Protein AF-A0A920E260-F1 (afdb_monomer)

Mean predicted aligned error: 10.14 Å

Nearest PDB structures (foldseek):
  7zmv-assembly4_E  TM=4.173E-01  e=1.398E-02  Lama glama
  5wob-assembly2_O  TM=4.480E-01  e=5.960E-02  Mus musculoides
  3iy5-assembly1_A  TM=4.156E-01  e=1.538E-01  Mus musculus
  7ls9-assembly1_G  TM=5.319E-01  e=4.963E-01  Homo sapiens
  1iai-assembly1_M-2  TM=4.985E-01  e=8.199E-01  Mus musculus

Sequence (170 aa):
MPNPGSQGSLSFNKNIVIDTKEPLVVSVGSSTENGSYRNGAIIKIVVDFDENVYVSGSPSILLETGSNKGSAIYSSGSATSTLVFDYAVQPEHNTNDLDYAGNNALKLNGGSIKDIVAIDANLLLPIDNTLGARKDIRIDNIPPQIMQSSIVNNGNIPVLNNLQIILHRI

Solvent-accessible surface area (backbone atoms only — not comparable to full-atom values): 9913 Å² total; per-residue (Å²): 131,73,55,88,62,35,91,90,14,71,68,53,75,48,89,84,79,82,86,84,76,60,41,39,47,73,47,50,43,59,83,51,73,70,45,80,42,41,60,75,38,75,44,39,37,34,38,31,38,79,44,49,30,40,66,42,76,57,29,33,35,35,24,37,19,57,97,46,72,43,65,23,36,58,72,50,36,66,73,33,35,46,37,33,21,48,25,67,39,48,72,79,32,36,25,85,47,42,30,59,66,47,40,74,26,54,39,40,74,92,31,46,50,18,39,94,87,66,42,60,43,48,56,54,45,60,89,62,74,35,32,38,75,76,41,59,33,23,33,60,50,75,72,89,76,82,73,76,77,76,80,74,79,81,70,82,83,78,78,79,72,80,88,74,86,80,79,79,80,132

Secondary structure (DSSP, 8-state):
-PPTTSTTSHHHH-------PPPBEEEEEESSPSEEE-TT-EEEEEEEEEEEEEEES--EEEEE-SSS-EEEEEEE-TTEEEEEEEEEPPTT--BSS-EESSTT-EE-TT-EEE-TT-PBPB-PPPSSS-HHHH--EEE--PPPP---------S---------------

Radius of gyration: 30.95 Å; Cα contacts (8 Å, |Δi|>4): 362; chains: 1; bounding box: 77×24×123 Å

pLDDT: mean 88.96, std 15.36, range [46.72, 98.88]

Foldseek 3Di:
DDDQCDVVHPNVPDPDDDDDDAKEWPDKEWPDAFDEDEAQDKTKIKIFIPFAKAKDDKKWFWKDQDPDTWTFIWDDRHRHRMTITITGHHLPGWDQFIFTPAQQRIGNNPMFIADPVRHGHDSGHDPPCTHRVVHRYTYDNDDDDDPDDDPPCPDDPDPPPPDDDDDDDD

Structure (mmCIF, N/CA/C/O backbone):
data_AF-A0A920E260-F1
#
_entry.id   AF-A0A920E260-F1
#
loop_
_atom_site.group_PDB
_atom_site.id
_atom_site.type_symbol
_atom_site.label_atom_id
_atom_site.label_alt_id
_atom_site.label_comp_id
_atom_site.label_asym_id
_atom_site.label_entity_id
_atom_site.label_seq_id
_atom_site.pdbx_PDB_ins_code
_atom_site.Cartn_x
_atom_site.Cartn_y
_atom_site.Cartn_z
_atom_site.occupancy
_atom_site.B_iso_or_equiv
_atom_site.auth_seq_id
_atom_site.auth_comp_id
_atom_site.auth_asym_id
_atom_site.auth_atom_id
_atom_site.pdbx_PDB_model_num
ATOM 1 N N . MET A 1 1 ? 36.387 2.760 -37.615 1.00 60.25 1 MET A N 1
ATOM 2 C CA . MET A 1 1 ? 35.270 2.181 -36.831 1.00 60.25 1 MET A CA 1
ATOM 3 C C . MET A 1 1 ? 34.516 1.212 -37.738 1.00 60.25 1 MET A C 1
ATOM 5 O O . MET A 1 1 ? 34.415 1.542 -38.914 1.00 60.25 1 MET A O 1
ATOM 9 N N . PRO A 1 2 ? 34.063 0.033 -37.267 1.00 73.69 2 PRO A N 1
ATOM 10 C CA . PRO A 1 2 ? 33.248 -0.878 -38.080 1.00 73.69 2 PRO A CA 1
ATOM 11 C C . PRO A 1 2 ? 31.939 -0.204 -38.522 1.00 73.69 2 PRO A C 1
ATOM 13 O O . PRO A 1 2 ? 31.405 0.641 -37.800 1.00 73.69 2 PRO A O 1
ATOM 16 N N . ASN A 1 3 ? 31.434 -0.565 -39.704 1.00 81.94 3 ASN A N 1
ATOM 17 C CA . ASN A 1 3 ? 30.201 0.007 -40.248 1.00 81.94 3 ASN A CA 1
ATOM 18 C C . ASN A 1 3 ? 28.987 -0.391 -39.382 1.00 81.94 3 ASN A C 1
ATOM 20 O O . ASN A 1 3 ? 28.951 -1.500 -38.838 1.00 81.94 3 ASN A O 1
ATOM 24 N N . PRO A 1 4 ? 27.963 0.471 -39.241 1.00 77.31 4 PRO A N 1
ATOM 25 C CA . PRO A 1 4 ? 26.697 0.075 -38.628 1.00 77.31 4 PRO A CA 1
ATOM 26 C C . PRO A 1 4 ? 26.139 -1.194 -39.296 1.00 77.31 4 PRO A C 1
ATOM 28 O O . PRO A 1 4 ? 26.004 -1.241 -40.515 1.00 77.31 4 PRO A O 1
ATOM 31 N N . GLY A 1 5 ? 25.855 -2.234 -38.505 1.00 77.06 5 GLY A N 1
ATOM 32 C CA . GLY A 1 5 ? 25.300 -3.509 -38.976 1.00 77.06 5 GLY A CA 1
ATOM 33 C C . GLY A 1 5 ? 26.320 -4.587 -39.372 1.00 77.06 5 GLY A C 1
ATOM 34 O O . GLY A 1 5 ? 25.902 -5.677 -39.742 1.00 77.06 5 GLY A O 1
ATOM 35 N N . SER A 1 6 ? 27.636 -4.343 -39.282 1.00 88.75 6 SER A N 1
ATOM 36 C CA . SER A 1 6 ? 28.659 -5.386 -39.488 1.00 88.75 6 SER A CA 1
ATOM 37 C C . SER A 1 6 ? 29.030 -6.107 -38.190 1.00 88.75 6 SER A C 1
ATOM 39 O O . SER A 1 6 ? 28.954 -5.512 -37.116 1.00 88.75 6 SER A O 1
ATOM 41 N N . GLN A 1 7 ? 29.539 -7.341 -38.278 1.00 83.88 7 GLN A N 1
ATOM 42 C CA . GLN A 1 7 ? 30.110 -8.059 -37.131 1.00 83.88 7 GLN A CA 1
ATOM 43 C C . GLN A 1 7 ? 31.099 -7.172 -36.357 1.00 83.88 7 GLN A C 1
ATOM 45 O O . GLN A 1 7 ? 31.982 -6.553 -36.948 1.00 83.88 7 GLN A O 1
ATOM 50 N N . GLY A 1 8 ? 30.901 -7.042 -35.042 1.00 77.19 8 GLY A N 1
ATOM 51 C CA . GLY A 1 8 ? 31.671 -6.118 -34.192 1.00 77.19 8 GLY A CA 1
ATOM 52 C C . GLY A 1 8 ? 31.059 -4.719 -34.015 1.00 77.19 8 GLY A C 1
ATOM 53 O O . GLY A 1 8 ? 31.533 -3.960 -33.174 1.00 77.19 8 GL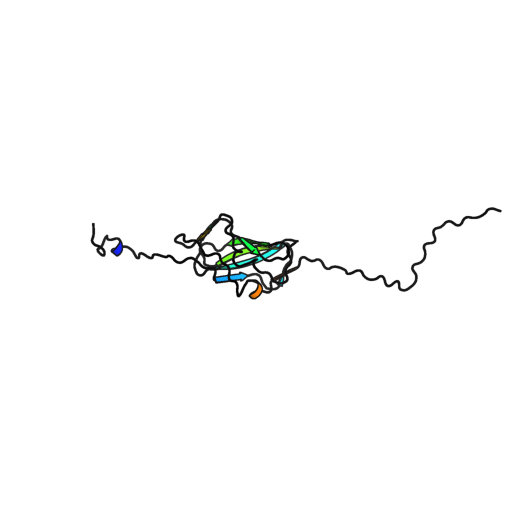Y A O 1
ATOM 54 N N . SER A 1 9 ? 29.992 -4.377 -34.742 1.00 85.25 9 SER A N 1
ATOM 55 C CA . SER A 1 9 ? 29.214 -3.150 -34.535 1.00 85.25 9 SER A CA 1
ATOM 56 C C . SER A 1 9 ? 28.226 -3.298 -33.374 1.00 85.25 9 SER A C 1
ATOM 58 O O . SER A 1 9 ? 27.695 -4.384 -33.136 1.00 85.25 9 SER A O 1
ATOM 60 N N . LEU A 1 10 ? 27.927 -2.206 -32.660 1.00 79.94 10 LEU A N 1
ATOM 61 C CA . LEU A 1 10 ? 26.925 -2.209 -31.583 1.00 79.94 10 LEU A CA 1
ATOM 62 C C . LEU A 1 10 ? 25.540 -2.617 -32.098 1.00 79.94 10 LEU A C 1
ATOM 64 O O . LEU A 1 10 ? 24.842 -3.361 -31.419 1.00 79.94 10 LEU A O 1
ATOM 68 N N . SER A 1 11 ? 25.185 -2.204 -33.318 1.00 81.69 11 SER A N 1
ATOM 69 C CA . SER A 1 11 ? 23.919 -2.579 -33.956 1.00 81.69 11 SER A CA 1
ATOM 70 C C . SER A 1 11 ? 23.894 -4.014 -34.491 1.00 81.69 11 SER A C 1
ATOM 72 O O . SER A 1 11 ? 22.818 -4.536 -34.746 1.00 81.69 11 SER A O 1
ATOM 74 N N . PHE A 1 12 ? 25.051 -4.669 -34.641 1.00 78.31 12 PHE A N 1
ATOM 75 C CA . PHE A 1 12 ? 25.125 -6.097 -34.973 1.00 78.31 12 PHE A CA 1
ATOM 76 C C . PHE A 1 12 ? 25.064 -6.984 -33.721 1.00 78.31 12 PHE A C 1
ATOM 78 O O . PHE A 1 12 ? 24.573 -8.104 -33.777 1.00 78.31 12 PHE A O 1
ATOM 85 N N . ASN A 1 13 ? 25.564 -6.489 -32.583 1.00 73.50 13 ASN A N 1
ATOM 86 C CA . ASN A 1 13 ? 25.769 -7.281 -31.365 1.00 73.50 13 ASN A CA 1
ATOM 87 C C . ASN A 1 13 ? 24.712 -7.066 -30.266 1.00 73.50 13 ASN A C 1
ATOM 89 O O . ASN A 1 13 ? 24.865 -7.623 -29.175 1.00 73.50 13 ASN A O 1
ATOM 93 N N . LYS A 1 14 ? 23.683 -6.237 -30.475 1.00 73.50 14 LYS A N 1
ATOM 94 C CA . LYS A 1 14 ? 22.702 -5.930 -29.425 1.00 73.50 14 LYS A CA 1
ATOM 95 C C . LYS A 1 14 ? 21.275 -5.869 -29.951 1.00 73.50 14 LYS A C 1
ATOM 97 O O . LYS A 1 14 ? 20.969 -5.110 -30.862 1.00 73.50 14 LYS A O 1
ATOM 102 N N . ASN A 1 15 ? 20.396 -6.582 -29.253 1.00 71.31 15 ASN A N 1
ATOM 103 C CA . ASN A 1 15 ? 18.998 -6.198 -29.141 1.00 71.31 15 ASN A CA 1
ATOM 104 C C . ASN A 1 15 ? 18.939 -4.999 -28.177 1.00 71.31 15 ASN A C 1
ATOM 106 O O . ASN A 1 15 ? 18.974 -5.187 -26.961 1.00 71.31 15 ASN A O 1
ATOM 110 N N . ILE A 1 16 ? 18.997 -3.771 -28.700 1.00 76.12 16 ILE A N 1
ATOM 111 C CA . ILE A 1 16 ? 18.832 -2.562 -27.882 1.00 76.12 16 ILE A CA 1
ATOM 112 C C . ILE A 1 16 ? 17.333 -2.389 -27.655 1.00 76.12 16 ILE A C 1
ATOM 114 O O . ILE A 1 16 ? 16.622 -1.915 -28.537 1.00 76.12 16 ILE A O 1
ATOM 118 N N . VAL A 1 17 ? 16.864 -2.799 -26.481 1.00 72.38 17 VAL A N 1
ATOM 119 C CA . VAL A 1 17 ? 15.515 -2.493 -26.004 1.00 72.38 17 VAL A CA 1
ATOM 120 C C . VAL A 1 17 ? 15.633 -1.253 -25.127 1.00 72.38 17 VAL A C 1
ATOM 122 O O . VAL A 1 17 ? 16.389 -1.261 -24.157 1.00 72.38 17 VAL A O 1
ATOM 125 N N . ILE A 1 18 ? 14.945 -0.178 -25.509 1.00 81.50 18 ILE A N 1
ATOM 126 C CA . ILE A 1 18 ? 14.782 1.005 -24.665 1.00 81.50 18 ILE A CA 1
ATOM 127 C C . ILE A 1 18 ? 13.388 0.907 -24.072 1.00 81.50 18 ILE A C 1
ATOM 129 O O . ILE A 1 18 ? 12.406 1.024 -24.805 1.00 81.50 18 ILE A O 1
ATOM 133 N N . ASP A 1 19 ? 13.330 0.658 -22.771 1.00 83.81 19 ASP A N 1
ATOM 134 C CA . ASP A 1 19 ? 12.098 0.798 -22.015 1.00 83.81 19 ASP A CA 1
ATOM 135 C C . ASP A 1 19 ? 12.012 2.224 -21.474 1.00 83.81 19 ASP A C 1
ATOM 137 O O . ASP A 1 19 ? 12.999 2.777 -20.986 1.00 83.81 19 ASP A O 1
ATOM 141 N N . THR A 1 20 ? 10.850 2.839 -21.643 1.00 90.81 20 THR A N 1
ATOM 142 C CA . THR A 1 20 ? 10.554 4.191 -21.158 1.00 90.81 20 THR A CA 1
ATOM 143 C C . THR A 1 20 ? 9.216 4.247 -20.435 1.00 90.81 20 THR A C 1
ATOM 145 O O . THR A 1 20 ? 8.716 5.345 -20.187 1.00 90.81 20 THR A O 1
ATOM 148 N N . LYS A 1 21 ? 8.572 3.102 -20.201 1.00 95.19 21 LYS A N 1
ATOM 149 C CA . LYS A 1 21 ? 7.248 3.055 -19.602 1.00 95.19 21 LYS A CA 1
ATOM 150 C C . LYS A 1 21 ? 7.391 3.112 -18.082 1.00 95.19 21 LYS A C 1
ATOM 152 O O . LYS A 1 21 ? 8.227 2.435 -17.507 1.00 95.19 21 LYS A O 1
ATOM 157 N N . GLU A 1 22 ? 6.595 3.959 -17.438 1.00 97.19 22 GLU A N 1
ATOM 158 C CA . GLU A 1 22 ? 6.490 3.941 -15.980 1.00 97.19 22 GLU A CA 1
ATOM 159 C C . GLU A 1 22 ? 5.592 2.774 -15.533 1.00 97.19 22 GLU A C 1
ATOM 161 O O . GLU A 1 22 ? 4.508 2.607 -16.104 1.00 97.19 22 GLU A O 1
ATOM 166 N N . PRO A 1 23 ? 5.983 2.008 -14.497 1.00 98.31 23 PRO A N 1
ATOM 167 C CA . PRO A 1 23 ? 5.079 1.060 -13.863 1.00 98.31 23 PRO A CA 1
ATOM 168 C C . PRO A 1 23 ? 3.860 1.777 -13.285 1.00 98.31 23 PRO A C 1
ATOM 170 O O . PRO A 1 23 ? 3.995 2.801 -12.606 1.00 98.31 23 PRO A O 1
ATOM 173 N N . LEU A 1 24 ? 2.674 1.218 -13.498 1.00 98.31 24 LEU A N 1
ATOM 174 C CA . LEU A 1 24 ? 1.402 1.762 -13.030 1.00 98.31 24 LEU A CA 1
ATOM 175 C C . LEU A 1 24 ? 0.757 0.824 -12.016 1.00 98.31 24 LEU A C 1
ATOM 177 O O . LEU A 1 24 ? 0.736 -0.391 -12.211 1.00 98.31 24 LEU A O 1
ATOM 181 N N . VAL A 1 25 ? 0.153 1.384 -10.967 1.00 98.44 25 VAL A N 1
ATOM 182 C CA . VAL A 1 25 ? -0.721 0.607 -10.079 1.00 98.44 25 VAL A CA 1
ATOM 183 C C . VAL A 1 25 ? -2.024 0.286 -10.810 1.00 98.44 25 VAL A C 1
ATOM 185 O O . VAL A 1 25 ? -2.792 1.177 -11.168 1.00 98.44 25 VAL A O 1
ATOM 188 N N . VAL A 1 26 ? -2.297 -1.002 -10.994 1.00 97.75 26 VAL A N 1
ATOM 189 C CA . VAL A 1 26 ? -3.505 -1.517 -11.651 1.00 97.75 26 VAL A CA 1
ATOM 190 C C . VAL A 1 26 ? -4.615 -1.762 -10.639 1.00 97.75 26 VAL A C 1
ATOM 192 O O . VAL A 1 26 ? -5.787 -1.524 -10.923 1.00 97.75 26 VAL A O 1
ATOM 195 N N . SER A 1 27 ? -4.271 -2.290 -9.464 1.00 97.50 27 SER A N 1
ATOM 196 C CA . SER A 1 27 ? -5.264 -2.752 -8.499 1.00 97.50 27 SER A CA 1
ATOM 197 C C . SER A 1 27 ? -4.737 -2.680 -7.073 1.00 97.50 27 SER A C 1
ATOM 199 O O . SER A 1 27 ? -3.563 -2.935 -6.813 1.00 97.50 27 SER A O 1
ATOM 201 N N . VAL A 1 28 ? -5.629 -2.362 -6.135 1.00 98.25 28 VAL A N 1
ATOM 202 C CA . VAL A 1 28 ? -5.386 -2.513 -4.698 1.00 98.25 28 VAL A CA 1
ATOM 203 C C . VAL A 1 28 ? -6.473 -3.413 -4.131 1.00 98.25 28 VAL A C 1
ATOM 205 O O . VAL A 1 28 ? -7.657 -3.233 -4.414 1.00 98.25 28 VAL A O 1
ATOM 208 N N . GLY A 1 29 ? -6.083 -4.433 -3.379 1.00 97.75 29 GLY A N 1
ATOM 209 C CA . GLY A 1 29 ? -6.979 -5.430 -2.809 1.00 97.75 29 GLY A CA 1
ATOM 210 C C . GLY A 1 29 ? -6.450 -5.984 -1.494 1.00 97.75 29 GLY A C 1
ATOM 211 O O . GLY A 1 29 ? -5.558 -5.417 -0.867 1.00 97.75 29 GLY A O 1
ATOM 212 N N . SER A 1 30 ? -7.002 -7.116 -1.064 1.00 98.19 30 SER A N 1
ATOM 213 C CA . SER A 1 30 ? -6.554 -7.804 0.146 1.00 98.19 30 SER A CA 1
ATOM 214 C C . SER A 1 30 ? -6.618 -9.318 -0.019 1.00 98.19 30 SER A C 1
ATOM 216 O O . SER A 1 30 ? -7.558 -9.850 -0.615 1.00 98.19 30 SER A O 1
ATOM 218 N N . SER A 1 31 ? -5.628 -10.022 0.528 1.00 97.88 31 SER A N 1
ATOM 219 C CA . SER A 1 31 ? -5.667 -11.484 0.675 1.00 97.88 31 SER A CA 1
ATOM 220 C C . SER A 1 31 ? -6.301 -11.928 1.995 1.00 97.88 31 SER A C 1
ATOM 222 O O . SER A 1 31 ? -6.568 -13.113 2.172 1.00 97.88 31 SER A O 1
ATOM 224 N N . THR A 1 32 ? -6.592 -10.989 2.897 1.00 98.31 32 THR A N 1
ATOM 225 C CA . THR A 1 32 ? -7.410 -11.237 4.081 1.00 98.31 32 THR A CA 1
ATOM 226 C C . THR A 1 32 ? -8.864 -11.481 3.659 1.00 98.31 32 THR A C 1
ATOM 228 O O . THR A 1 32 ? -9.369 -10.905 2.683 1.00 98.31 32 THR A O 1
ATOM 231 N N . GLU A 1 33 ? -9.515 -12.414 4.353 1.00 98.31 33 GLU A N 1
ATOM 232 C CA . GLU A 1 33 ? -10.926 -12.734 4.146 1.00 98.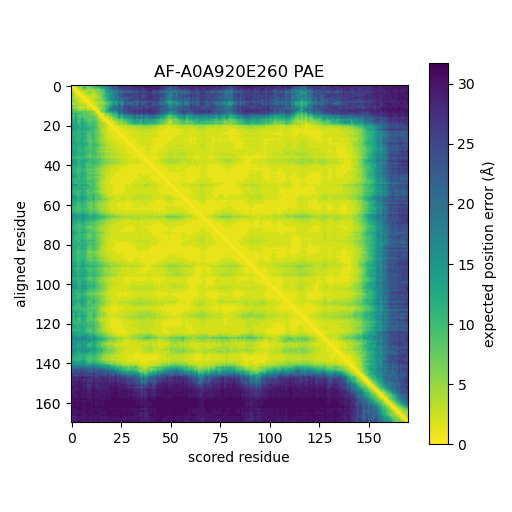31 33 GLU A CA 1
ATOM 233 C C . GLU A 1 33 ? -11.821 -11.557 4.553 1.00 98.31 33 GLU A C 1
ATOM 235 O O . GLU A 1 33 ? -11.420 -10.667 5.300 1.00 98.31 33 GLU A O 1
ATOM 240 N N . ASN A 1 34 ? -13.047 -11.539 4.036 1.00 98.25 34 ASN A N 1
ATOM 241 C CA . ASN A 1 34 ? -14.037 -10.566 4.484 1.00 98.25 34 ASN A CA 1
ATOM 242 C C . ASN A 1 34 ? -14.445 -10.880 5.931 1.00 98.25 34 ASN A C 1
ATOM 244 O O . ASN A 1 34 ? -14.563 -12.047 6.307 1.00 98.25 34 ASN A O 1
ATOM 248 N N . GLY A 1 35 ? -14.702 -9.847 6.727 1.00 97.94 35 GLY A N 1
ATOM 249 C CA . GLY A 1 35 ? -15.100 -9.998 8.121 1.00 97.94 35 GLY A CA 1
ATOM 250 C C . GLY A 1 35 ? -14.727 -8.809 8.997 1.00 97.94 35 GLY A C 1
ATOM 251 O O . GLY A 1 35 ? -14.210 -7.795 8.529 1.00 97.94 35 GLY A O 1
ATOM 252 N N . SER A 1 36 ? -14.992 -8.956 10.295 1.00 97.88 36 SER A N 1
ATOM 253 C CA . SER A 1 36 ? -14.660 -7.954 11.310 1.00 97.88 36 SER A CA 1
ATOM 254 C C . SER A 1 36 ? -13.381 -8.323 12.050 1.00 97.88 36 SER A C 1
ATOM 256 O O . SER A 1 36 ? -13.256 -9.421 12.595 1.00 97.88 36 SER A O 1
ATOM 258 N N . TYR A 1 37 ? -12.465 -7.367 12.134 1.00 98.19 37 TYR A N 1
ATOM 259 C CA . TYR A 1 37 ? -11.171 -7.501 12.784 1.00 98.19 37 TYR A CA 1
ATOM 260 C C . TYR A 1 37 ? -11.051 -6.535 13.963 1.00 98.19 37 TYR A C 1
ATOM 262 O O . TYR A 1 37 ? -11.669 -5.470 13.995 1.00 98.19 37 TYR A O 1
ATOM 270 N N . ARG A 1 38 ? -10.245 -6.929 14.950 1.00 96.81 38 ARG A N 1
ATOM 271 C CA . ARG A 1 38 ? -9.978 -6.164 16.174 1.00 96.81 38 ARG A CA 1
ATOM 272 C C . ARG A 1 38 ? -8.489 -5.876 16.310 1.00 96.81 38 ARG A C 1
ATOM 274 O O . ARG A 1 38 ? -7.673 -6.396 15.548 1.00 96.81 38 ARG A O 1
ATOM 281 N N . ASN A 1 39 ? -8.140 -5.053 17.290 1.00 97.31 39 ASN A N 1
ATOM 282 C CA . ASN A 1 39 ? -6.771 -4.710 17.639 1.00 97.31 39 ASN A CA 1
ATOM 283 C C . ASN A 1 39 ? -5.845 -5.939 17.679 1.00 97.31 39 ASN A C 1
ATOM 285 O O . ASN A 1 39 ? -6.199 -6.987 18.214 1.00 97.31 39 ASN A O 1
ATOM 289 N N . GLY A 1 40 ? -4.658 -5.788 17.089 1.00 96.94 40 GLY A N 1
ATOM 290 C CA . GLY A 1 40 ? -3.649 -6.842 16.985 1.00 96.94 40 GLY A CA 1
ATOM 291 C C . GLY A 1 40 ? -3.816 -7.770 15.779 1.00 96.94 40 GLY A C 1
ATOM 292 O O . GLY A 1 40 ? -2.867 -8.472 15.435 1.00 96.94 40 GLY A O 1
ATOM 293 N N . ALA A 1 41 ? -4.965 -7.754 15.095 1.00 98.44 41 ALA A N 1
ATOM 294 C CA . ALA A 1 41 ? -5.117 -8.470 13.834 1.00 98.44 41 ALA A CA 1
ATOM 295 C C . ALA A 1 41 ? -4.221 -7.870 12.738 1.00 98.44 41 ALA A C 1
ATOM 297 O O . ALA A 1 41 ? -4.007 -6.655 12.689 1.00 98.44 41 ALA A O 1
ATOM 298 N N . ILE A 1 42 ? -3.742 -8.736 11.841 1.00 98.62 42 ILE A N 1
ATOM 299 C CA . ILE A 1 42 ? -2.995 -8.344 10.644 1.00 98.62 42 ILE A CA 1
ATOM 300 C C . ILE A 1 42 ? -3.892 -8.499 9.421 1.00 98.62 42 ILE A C 1
ATOM 302 O O . ILE A 1 42 ? -4.394 -9.589 9.141 1.00 98.62 42 ILE A O 1
ATOM 306 N N . ILE A 1 43 ? -4.052 -7.411 8.676 1.00 98.75 43 ILE A N 1
ATOM 307 C CA . ILE A 1 43 ? -4.765 -7.373 7.402 1.00 98.75 43 ILE A CA 1
ATOM 308 C C . ILE A 1 43 ? -3.726 -7.186 6.294 1.00 98.75 43 ILE A C 1
ATOM 310 O O . ILE A 1 43 ? -2.931 -6.246 6.332 1.00 98.75 43 ILE A O 1
ATOM 314 N N . LYS A 1 44 ? -3.720 -8.090 5.314 1.00 98.75 44 LYS A N 1
ATOM 315 C CA . LYS A 1 44 ? -2.787 -8.078 4.184 1.00 98.75 44 LYS A CA 1
ATOM 316 C C . LYS A 1 44 ? -3.379 -7.297 3.029 1.00 98.75 44 LYS A C 1
ATOM 318 O O . LYS A 1 44 ? -4.359 -7.741 2.435 1.00 98.75 44 LYS A O 1
ATOM 323 N N . ILE A 1 45 ? -2.776 -6.170 2.687 1.00 98.75 45 ILE A N 1
ATOM 324 C CA . ILE A 1 45 ? -3.116 -5.376 1.508 1.00 98.75 45 ILE A CA 1
ATOM 325 C C . ILE A 1 45 ? -2.209 -5.806 0.356 1.00 98.75 45 ILE A C 1
ATOM 327 O O . ILE A 1 45 ? -1.013 -6.018 0.543 1.00 98.75 45 ILE A O 1
ATOM 331 N N . VAL A 1 46 ? -2.786 -5.968 -0.827 1.00 98.62 46 VAL A N 1
ATOM 332 C CA . VAL A 1 46 ? -2.104 -6.420 -2.042 1.00 98.62 46 VAL A CA 1
ATOM 333 C C . VAL A 1 46 ? -2.211 -5.313 -3.082 1.00 98.62 46 VAL A C 1
ATOM 335 O O . VAL A 1 46 ? -3.311 -4.829 -3.338 1.00 98.62 46 VAL A O 1
ATOM 338 N N . VAL A 1 47 ? -1.082 -4.902 -3.650 1.00 98.69 47 VAL A N 1
ATOM 339 C CA . VAL A 1 47 ? -1.004 -3.893 -4.710 1.00 98.69 47 VAL A CA 1
ATOM 340 C C . VAL A 1 47 ? -0.427 -4.543 -5.954 1.00 98.69 47 VAL A C 1
ATOM 342 O O . VAL A 1 47 ? 0.702 -5.029 -5.921 1.00 98.69 47 VAL A O 1
ATOM 345 N N . ASP A 1 48 ? -1.190 -4.523 -7.038 1.00 98.62 48 ASP A N 1
ATOM 346 C CA . ASP A 1 48 ? -0.765 -5.040 -8.333 1.00 98.62 48 ASP A CA 1
ATOM 347 C C . ASP A 1 48 ? -0.314 -3.892 -9.232 1.00 98.62 48 ASP A C 1
ATOM 349 O O . ASP A 1 48 ? -1.043 -2.915 -9.422 1.00 98.62 48 ASP A O 1
ATOM 353 N N . PHE A 1 49 ? 0.876 -4.042 -9.797 1.00 98.75 49 PHE A N 1
ATOM 354 C CA . PHE A 1 49 ? 1.437 -3.221 -10.859 1.00 98.75 49 PHE A CA 1
ATOM 355 C C . PHE A 1 49 ? 1.260 -3.917 -12.213 1.00 98.75 49 PHE A C 1
ATOM 357 O O . PHE A 1 49 ? 1.035 -5.127 -12.287 1.00 98.75 49 PHE A O 1
ATOM 364 N N . ASP A 1 50 ? 1.366 -3.160 -13.299 1.00 98.44 50 ASP A N 1
ATOM 365 C CA . ASP A 1 50 ? 1.301 -3.689 -14.666 1.00 98.44 50 ASP A CA 1
ATOM 366 C C . ASP A 1 50 ? 2.615 -4.323 -15.155 1.00 98.44 50 ASP A C 1
ATOM 368 O O . ASP A 1 50 ? 2.646 -4.936 -16.225 1.00 98.44 50 ASP A O 1
ATOM 372 N N . GLU A 1 51 ? 3.678 -4.225 -14.360 1.00 97.94 51 GLU A N 1
ATOM 373 C CA . GLU A 1 51 ? 4.972 -4.863 -14.580 1.00 97.94 51 GLU A CA 1
ATOM 374 C C . GLU A 1 51 ? 5.714 -5.126 -13.261 1.00 97.94 51 GLU A C 1
ATOM 376 O O . GLU A 1 51 ? 5.254 -4.756 -12.179 1.00 97.94 51 GLU A O 1
ATOM 381 N N . ASN A 1 52 ? 6.864 -5.802 -13.337 1.00 98.44 52 ASN A N 1
ATOM 382 C CA . ASN A 1 52 ? 7.664 -6.106 -12.155 1.00 98.44 52 ASN A CA 1
ATOM 383 C C . ASN A 1 52 ? 8.329 -4.848 -11.593 1.00 98.44 52 ASN A C 1
ATOM 385 O O . ASN A 1 52 ? 9.026 -4.136 -12.313 1.00 98.44 52 ASN A O 1
ATOM 389 N N . VAL A 1 53 ? 8.219 -4.657 -10.279 1.00 98.75 53 VAL A N 1
ATOM 390 C CA . VAL A 1 53 ? 8.818 -3.515 -9.585 1.00 98.75 53 VAL A CA 1
ATOM 391 C C . VAL A 1 53 ? 9.804 -3.944 -8.501 1.00 98.75 53 VAL A C 1
ATOM 393 O O . VAL A 1 53 ? 9.658 -4.971 -7.839 1.00 98.75 53 VAL A O 1
ATOM 396 N N . TYR A 1 54 ? 10.826 -3.126 -8.294 1.00 98.69 54 TYR A N 1
ATOM 397 C CA . TYR A 1 54 ? 11.898 -3.286 -7.327 1.00 98.69 54 TYR A CA 1
ATOM 398 C C . TYR A 1 54 ? 11.739 -2.238 -6.237 1.00 98.69 54 TYR A C 1
ATOM 400 O O . TYR A 1 54 ? 11.723 -1.033 -6.498 1.00 98.69 54 TYR A O 1
ATOM 408 N N . VAL A 1 55 ? 11.620 -2.718 -5.004 1.00 98.75 55 VAL A N 1
ATOM 409 C CA . VAL A 1 55 ? 11.360 -1.882 -3.833 1.00 98.75 55 VAL A CA 1
ATOM 410 C C . VAL A 1 55 ? 12.642 -1.675 -3.035 1.00 98.75 55 VAL A C 1
ATOM 412 O O . VAL A 1 55 ? 13.354 -2.634 -2.731 1.00 98.75 55 VAL A O 1
ATOM 415 N N . SER A 1 56 ? 12.900 -0.431 -2.636 1.00 98.50 56 SER A N 1
ATOM 416 C CA . SER A 1 56 ? 13.870 -0.081 -1.594 1.00 98.50 56 SER A CA 1
ATOM 417 C C . SER A 1 56 ? 13.188 0.681 -0.455 1.00 98.50 56 SER A C 1
ATOM 419 O O . SER A 1 56 ? 12.147 1.308 -0.652 1.00 98.50 56 SER A O 1
ATOM 421 N N . GLY A 1 57 ? 13.778 0.644 0.743 1.00 98.06 57 GLY A N 1
ATOM 422 C CA . GLY A 1 57 ? 13.209 1.285 1.932 1.00 98.06 57 GLY A CA 1
ATOM 423 C C . GLY A 1 57 ? 11.943 0.590 2.444 1.00 98.06 57 GLY A C 1
ATOM 424 O O . GLY A 1 57 ? 11.765 -0.614 2.262 1.00 98.06 57 GLY A O 1
ATOM 425 N N . SER A 1 58 ? 11.069 1.356 3.102 1.00 97.44 58 SER A N 1
ATOM 426 C CA . SER A 1 58 ? 9.823 0.848 3.692 1.00 97.44 58 SER A CA 1
ATOM 427 C C . SER A 1 58 ? 8.614 1.674 3.247 1.00 97.44 58 SER A C 1
ATOM 429 O O . SER A 1 58 ? 8.085 2.462 4.040 1.00 97.44 58 SER A O 1
ATOM 431 N N . PRO A 1 59 ? 8.163 1.521 1.987 1.00 98.69 59 PRO A N 1
ATOM 432 C CA . PRO A 1 59 ? 6.932 2.149 1.539 1.00 98.69 59 PRO A CA 1
ATOM 433 C C . PRO A 1 59 ? 5.737 1.764 2.418 1.00 98.69 59 PRO A C 1
ATOM 435 O O . PRO A 1 59 ? 5.713 0.701 3.044 1.00 98.69 59 PRO A O 1
ATOM 438 N N . SER A 1 60 ? 4.722 2.618 2.445 1.00 98.81 60 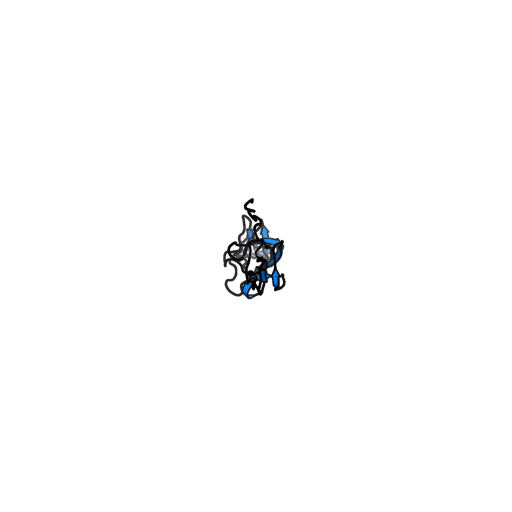SER A N 1
ATOM 439 C CA . SER A 1 60 ? 3.489 2.376 3.189 1.00 98.81 60 SER A CA 1
ATOM 440 C C . SER A 1 60 ? 2.259 2.867 2.444 1.00 98.81 60 SER A C 1
ATOM 442 O O . SER A 1 60 ? 2.346 3.814 1.666 1.00 98.81 60 SER A O 1
ATOM 444 N N . ILE A 1 61 ? 1.100 2.298 2.759 1.00 98.81 61 ILE A N 1
ATOM 445 C CA . ILE A 1 61 ? -0.201 2.782 2.293 1.00 98.81 61 ILE A CA 1
ATOM 446 C C . ILE A 1 61 ? -0.952 3.377 3.479 1.00 98.81 61 ILE A C 1
ATOM 448 O O . ILE A 1 61 ? -1.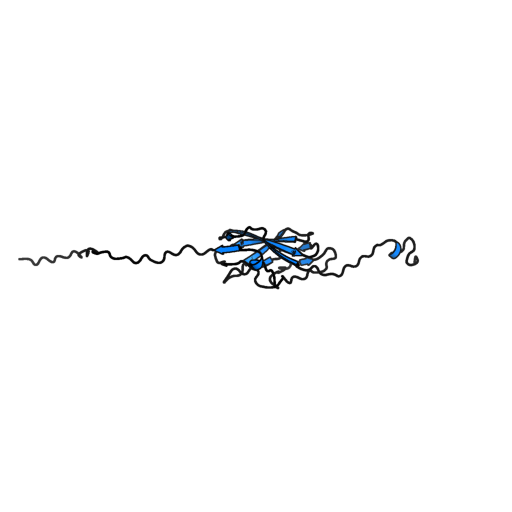144 2.712 4.498 1.00 98.81 61 ILE A O 1
ATOM 452 N N . LEU A 1 62 ? -1.385 4.627 3.336 1.00 98.69 62 LEU A N 1
ATOM 453 C CA . LEU A 1 62 ? -2.247 5.283 4.313 1.00 98.69 62 LEU A CA 1
ATOM 454 C C . LEU A 1 62 ? -3.690 4.770 4.174 1.00 98.69 62 LEU A C 1
ATOM 456 O O . LEU A 1 62 ? -4.309 4.942 3.126 1.00 98.69 62 LEU A O 1
ATOM 460 N N . LEU A 1 63 ? -4.228 4.164 5.228 1.00 98.75 63 LEU A N 1
ATOM 461 C CA . LEU A 1 63 ? -5.567 3.576 5.266 1.00 98.75 63 LEU A CA 1
ATOM 462 C C . LEU A 1 63 ? -6.594 4.497 5.938 1.00 98.75 63 LEU A C 1
ATOM 464 O O . LEU A 1 63 ? -6.290 5.195 6.909 1.00 98.75 63 LEU A O 1
ATOM 468 N N . GLU A 1 64 ? -7.824 4.460 5.435 1.00 98.12 64 GLU A N 1
ATOM 469 C CA . GLU A 1 64 ? -9.003 5.092 6.017 1.00 98.12 64 GLU A CA 1
ATOM 470 C C . GLU A 1 64 ? -9.574 4.203 7.124 1.00 98.12 64 GLU A C 1
ATOM 472 O O . GLU A 1 64 ? -10.305 3.245 6.885 1.00 98.12 64 GLU A O 1
ATOM 477 N N . THR A 1 65 ? -9.191 4.504 8.360 1.00 97.75 65 THR A N 1
ATOM 478 C CA . THR A 1 65 ? -9.532 3.690 9.535 1.00 97.75 65 THR A CA 1
ATOM 479 C C . THR A 1 65 ? -10.311 4.489 10.578 1.00 97.75 65 THR A C 1
ATOM 481 O O . THR A 1 65 ? -10.244 4.185 11.771 1.00 97.75 65 THR A O 1
ATOM 484 N N . GLY A 1 66 ? -11.016 5.533 10.128 1.00 95.50 66 GLY A N 1
ATOM 485 C CA . GLY A 1 66 ? -11.801 6.438 10.960 1.00 95.50 66 GLY A CA 1
ATOM 486 C C . GLY A 1 66 ? -11.050 7.727 11.298 1.00 95.50 66 GLY A C 1
ATOM 487 O O . GLY A 1 66 ? -10.372 8.320 10.456 1.00 95.50 66 GLY A O 1
ATOM 488 N N . SER A 1 67 ? -11.182 8.184 12.550 1.00 93.00 67 SER A N 1
ATOM 489 C CA . SER A 1 67 ? -10.611 9.458 13.019 1.00 93.00 67 SER A CA 1
ATOM 490 C C . SER A 1 67 ? -9.094 9.539 12.843 1.00 93.00 67 SER A C 1
ATOM 492 O O . SER A 1 67 ? -8.564 10.595 12.504 1.00 93.00 67 SER A O 1
ATOM 494 N N . ASN A 1 68 ? -8.406 8.414 13.046 1.00 95.44 68 ASN A N 1
ATOM 495 C CA . ASN A 1 68 ? -6.981 8.262 12.786 1.00 95.44 68 ASN A CA 1
ATOM 496 C C . ASN A 1 68 ? -6.776 7.376 11.559 1.00 95.44 68 ASN A C 1
ATOM 498 O O . ASN A 1 68 ? -7.562 6.458 11.308 1.00 95.44 68 ASN A O 1
ATOM 502 N N . LYS A 1 69 ? -5.703 7.643 10.811 1.00 97.69 69 LYS A N 1
ATOM 503 C CA . LYS A 1 69 ? -5.320 6.844 9.646 1.00 97.69 69 LYS A CA 1
ATOM 504 C C . LYS A 1 69 ? -4.382 5.714 10.049 1.00 97.69 69 LYS A C 1
ATOM 506 O O . LYS A 1 69 ? -3.436 5.920 10.809 1.00 97.69 69 LYS A O 1
ATOM 511 N N . GLY A 1 70 ? -4.618 4.542 9.477 1.00 98.25 70 GLY A N 1
ATOM 512 C CA . GLY A 1 70 ? -3.742 3.388 9.588 1.00 98.25 70 GLY A CA 1
ATOM 513 C C . GLY A 1 70 ? -2.599 3.466 8.587 1.00 98.25 70 GLY A C 1
ATOM 514 O O . GLY A 1 70 ? -2.712 4.123 7.558 1.00 98.25 70 GLY A O 1
ATOM 515 N N . SER A 1 71 ? -1.501 2.770 8.865 1.00 98.56 71 SER A N 1
ATOM 516 C CA . SER A 1 71 ? -0.403 2.613 7.911 1.00 98.56 71 SER A CA 1
ATOM 517 C C . SER A 1 71 ? -0.170 1.129 7.657 1.00 98.56 71 SER A C 1
ATOM 519 O O . SER A 1 71 ? 0.177 0.395 8.584 1.00 98.56 71 SER A O 1
ATOM 521 N N . ALA A 1 72 ? -0.409 0.678 6.425 1.00 98.81 72 ALA A N 1
ATOM 522 C CA . ALA A 1 72 ? -0.014 -0.650 5.969 1.00 98.81 72 ALA A CA 1
ATOM 523 C C . ALA A 1 72 ? 1.439 -0.584 5.498 1.00 98.81 72 ALA A C 1
ATOM 525 O O . ALA A 1 72 ? 1.760 0.233 4.635 1.00 98.81 72 ALA A O 1
ATOM 526 N N . ILE A 1 73 ? 2.318 -1.412 6.053 1.00 98.75 73 ILE A N 1
ATOM 527 C CA . ILE A 1 73 ? 3.762 -1.339 5.804 1.00 98.75 73 ILE A CA 1
ATOM 528 C C . ILE A 1 73 ? 4.173 -2.406 4.799 1.00 98.75 73 ILE A C 1
ATOM 530 O O . ILE A 1 73 ? 3.740 -3.552 4.908 1.00 98.75 73 ILE A O 1
ATOM 534 N N . TYR A 1 74 ? 5.013 -2.033 3.833 1.00 98.81 74 TYR A N 1
ATOM 535 C CA . TYR A 1 74 ? 5.565 -2.959 2.850 1.00 98.81 74 TYR A CA 1
ATOM 536 C C . TYR A 1 74 ? 6.211 -4.174 3.534 1.00 98.81 74 TYR A C 1
ATOM 538 O O . TYR A 1 74 ? 7.028 -4.026 4.443 1.00 98.81 74 TYR A O 1
ATOM 546 N N . SER A 1 75 ? 5.833 -5.366 3.080 1.00 98.62 75 SER A N 1
ATOM 547 C CA . SER A 1 75 ? 6.213 -6.651 3.670 1.00 98.62 75 SER A CA 1
ATOM 548 C C . SER A 1 75 ? 6.977 -7.521 2.670 1.00 98.62 75 SER A C 1
ATOM 550 O O . SER A 1 75 ? 8.026 -8.075 3.002 1.00 98.62 75 SER A O 1
ATOM 552 N N . SER A 1 76 ? 6.499 -7.625 1.423 1.00 98.69 76 SER A N 1
ATOM 553 C CA . SER A 1 76 ? 7.127 -8.466 0.393 1.00 98.69 76 SER A CA 1
ATOM 554 C C . SER A 1 76 ? 6.669 -8.122 -1.030 1.00 98.69 76 SER A C 1
ATOM 556 O O . SER A 1 76 ? 5.754 -7.323 -1.216 1.00 98.69 76 SER A O 1
ATOM 558 N N . GLY A 1 77 ? 7.305 -8.735 -2.038 1.00 98.50 77 GLY A N 1
ATOM 559 C CA . GLY A 1 77 ? 6.898 -8.628 -3.448 1.00 98.50 77 GLY A CA 1
ATOM 560 C C . GLY A 1 77 ? 7.895 -7.941 -4.387 1.00 98.50 77 GLY A C 1
ATOM 561 O O . GLY A 1 77 ? 7.642 -7.867 -5.584 1.00 98.50 77 GLY A O 1
ATOM 562 N N . SER A 1 78 ? 9.038 -7.460 -3.886 1.00 98.62 78 SER A N 1
ATOM 563 C CA . SER A 1 78 ? 10.097 -6.883 -4.733 1.00 98.62 78 SER A CA 1
ATOM 564 C C . SER A 1 78 ? 10.547 -7.857 -5.831 1.00 98.62 78 SER A C 1
ATOM 566 O O . SER A 1 78 ? 10.632 -9.064 -5.599 1.00 98.62 78 SER A O 1
ATOM 568 N N . ALA A 1 79 ? 10.862 -7.313 -7.007 1.00 98.38 79 ALA A N 1
ATOM 569 C CA . ALA A 1 79 ? 11.135 -8.019 -8.260 1.00 98.38 79 ALA A CA 1
ATOM 570 C C . ALA A 1 79 ? 9.934 -8.796 -8.841 1.00 98.38 79 ALA A C 1
ATOM 572 O O . ALA A 1 79 ? 10.116 -9.654 -9.706 1.00 98.38 79 ALA A O 1
ATOM 573 N N . THR A 1 80 ? 8.713 -8.490 -8.397 1.00 98.75 80 THR A N 1
ATOM 574 C CA . THR A 1 80 ? 7.457 -9.026 -8.945 1.00 98.75 80 THR A CA 1
ATOM 575 C C . THR A 1 80 ? 6.486 -7.886 -9.248 1.00 98.75 80 THR A C 1
ATOM 577 O O . THR A 1 80 ? 6.728 -6.746 -8.852 1.00 98.75 80 THR A O 1
ATOM 580 N N . SER A 1 81 ? 5.386 -8.177 -9.939 1.00 98.56 81 SER A N 1
ATOM 581 C CA . SER A 1 81 ? 4.316 -7.210 -10.203 1.00 98.56 81 SER A CA 1
ATOM 582 C C . SER A 1 81 ? 3.329 -7.048 -9.045 1.00 98.56 81 SER A C 1
ATOM 584 O O . SER A 1 81 ? 2.405 -6.253 -9.149 1.00 98.56 81 SER A O 1
ATOM 586 N N . THR A 1 82 ? 3.485 -7.786 -7.944 1.00 98.75 82 THR A N 1
ATOM 587 C CA . THR A 1 82 ? 2.540 -7.754 -6.823 1.00 98.75 82 THR A CA 1
ATOM 588 C C . THR A 1 82 ? 3.280 -7.484 -5.521 1.00 98.75 82 THR A C 1
ATOM 590 O O . THR A 1 82 ? 4.098 -8.285 -5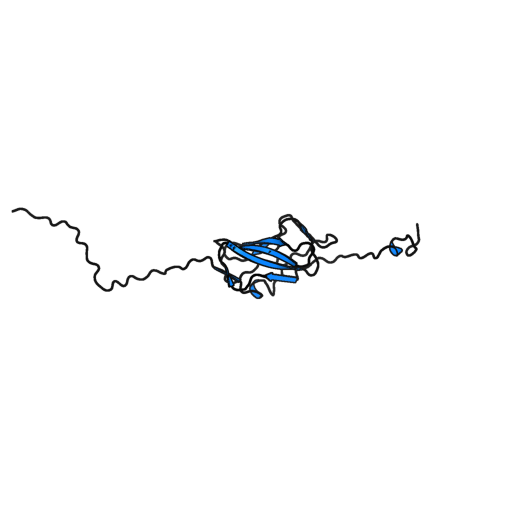.072 1.00 98.75 82 THR A O 1
ATOM 593 N N . LEU A 1 83 ? 2.960 -6.364 -4.877 1.00 98.88 83 LEU A N 1
ATOM 594 C CA . LEU A 1 83 ? 3.496 -5.988 -3.573 1.00 98.88 83 LEU A CA 1
ATOM 595 C C . LEU A 1 83 ? 2.487 -6.286 -2.464 1.00 98.88 83 LEU A C 1
ATOM 597 O O . LEU A 1 83 ? 1.285 -6.074 -2.617 1.00 98.88 83 LEU A O 1
ATOM 601 N N . VAL A 1 84 ? 2.984 -6.738 -1.317 1.00 98.88 84 VAL A N 1
ATOM 602 C CA . VAL A 1 84 ? 2.179 -7.025 -0.128 1.00 98.88 84 VAL A CA 1
ATOM 603 C C . VAL A 1 84 ? 2.551 -6.056 0.983 1.00 98.88 84 VAL A C 1
ATOM 605 O O . VAL A 1 84 ? 3.729 -5.860 1.284 1.00 98.88 84 VAL A O 1
ATOM 608 N N . PHE A 1 85 ? 1.532 -5.486 1.618 1.00 98.88 85 PHE A N 1
ATOM 609 C CA . PHE A 1 85 ? 1.642 -4.590 2.759 1.00 98.88 85 PHE A CA 1
ATOM 610 C C . PHE A 1 85 ? 0.863 -5.176 3.938 1.00 98.88 85 PHE A C 1
ATOM 612 O O . PHE A 1 85 ? -0.296 -5.561 3.792 1.00 98.88 85 PHE A O 1
ATOM 619 N N . ASP A 1 86 ? 1.477 -5.231 5.115 1.00 98.88 86 ASP A N 1
ATOM 620 C CA . ASP A 1 86 ? 0.828 -5.700 6.337 1.00 98.88 86 ASP A CA 1
ATOM 621 C C . ASP A 1 86 ? 0.328 -4.497 7.150 1.00 98.88 86 ASP A C 1
ATOM 623 O O . ASP A 1 86 ? 1.091 -3.593 7.501 1.00 98.88 86 ASP A O 1
ATOM 627 N N . TYR A 1 87 ? -0.965 -4.481 7.469 1.00 98.75 87 TYR A N 1
ATOM 628 C CA . TYR A 1 87 ? -1.577 -3.503 8.362 1.00 98.75 87 TYR A CA 1
ATOM 629 C C . TYR A 1 87 ? -1.944 -4.153 9.697 1.00 98.75 87 TYR A C 1
ATOM 631 O O . TYR A 1 87 ? -2.762 -5.071 9.746 1.00 98.75 87 TYR A O 1
ATOM 639 N N . ALA A 1 88 ? -1.355 -3.651 10.784 1.00 98.56 88 ALA A N 1
ATOM 640 C CA . ALA A 1 88 ? -1.688 -4.056 12.144 1.00 98.56 88 ALA A CA 1
ATOM 641 C C . ALA A 1 88 ? -2.764 -3.135 12.735 1.00 98.56 88 ALA A C 1
ATOM 643 O O . ALA A 1 88 ? -2.526 -1.939 12.945 1.00 98.56 88 ALA A O 1
ATOM 644 N N . VAL A 1 89 ? -3.933 -3.698 13.046 1.00 98.44 89 VAL A N 1
ATOM 645 C CA . VAL A 1 89 ? -5.068 -2.948 13.600 1.00 98.44 89 VAL A CA 1
ATOM 646 C C . VAL A 1 89 ? -4.692 -2.340 14.955 1.00 98.44 89 VAL A C 1
ATOM 648 O O . VAL A 1 89 ? -4.352 -3.056 15.900 1.00 98.44 89 VAL A O 1
ATOM 651 N N . GLN A 1 90 ? -4.798 -1.016 15.072 1.00 97.50 90 GLN A N 1
ATOM 652 C CA . GLN A 1 90 ? -4.545 -0.278 16.317 1.00 97.50 90 GLN A CA 1
ATOM 653 C C . GLN A 1 90 ? -5.840 -0.098 17.121 1.00 97.50 90 GLN A C 1
ATOM 655 O O . GLN A 1 90 ? -6.911 -0.128 16.517 1.00 97.50 90 GLN A O 1
ATOM 660 N N . PRO A 1 91 ? -5.771 0.114 18.450 1.00 95.12 91 PRO A N 1
ATOM 661 C CA . PRO A 1 91 ? -6.961 0.202 19.304 1.00 95.12 91 PRO A CA 1
ATOM 662 C C . PRO A 1 91 ? -7.935 1.323 18.912 1.00 95.12 91 PRO A C 1
ATOM 664 O O . PRO A 1 91 ? -9.142 1.157 19.036 1.00 95.12 91 PRO A O 1
ATOM 667 N N . GLU A 1 92 ? -7.418 2.439 18.392 1.00 95.12 92 GLU A N 1
ATOM 668 C CA . GLU A 1 92 ? -8.211 3.629 18.039 1.00 95.12 92 GLU A CA 1
ATOM 669 C C . GLU A 1 92 ? -8.798 3.591 16.619 1.00 95.12 92 GLU A C 1
ATOM 671 O O . GLU A 1 92 ? -9.499 4.511 16.197 1.00 95.12 92 GLU A O 1
ATOM 676 N N . HIS A 1 93 ? -8.494 2.551 15.844 1.00 97.69 93 HIS A N 1
ATOM 677 C CA . HIS A 1 93 ? -8.977 2.411 14.473 1.00 97.69 93 HIS A CA 1
ATOM 678 C C . HIS A 1 93 ? -10.352 1.752 14.456 1.00 97.69 93 HIS A C 1
ATOM 680 O O . HIS A 1 93 ? -10.551 0.736 15.116 1.00 97.69 93 HIS A O 1
ATOM 686 N N . ASN A 1 94 ? -11.290 2.320 13.701 1.00 97.62 94 ASN A N 1
ATOM 687 C CA . ASN A 1 94 ? -12.643 1.802 13.522 1.00 97.62 94 ASN A CA 1
ATOM 688 C C . ASN A 1 94 ? -13.155 2.196 12.133 1.00 97.62 94 ASN A C 1
ATOM 690 O O . ASN A 1 94 ? -13.152 3.375 11.781 1.00 97.62 94 ASN A O 1
ATOM 694 N N . THR A 1 95 ? -13.614 1.224 11.351 1.00 97.75 95 THR A N 1
ATOM 695 C CA . THR A 1 95 ? -14.255 1.475 10.055 1.00 97.75 95 THR A CA 1
ATOM 696 C C . THR A 1 95 ? -15.221 0.348 9.711 1.00 97.75 95 THR A C 1
ATOM 698 O O . THR A 1 95 ? -14.955 -0.819 9.996 1.00 97.75 95 THR A O 1
ATOM 701 N N . ASN A 1 96 ? -16.345 0.701 9.091 1.00 96.88 96 ASN A N 1
ATOM 702 C CA . ASN A 1 96 ? -17.299 -0.276 8.569 1.00 96.88 96 ASN A CA 1
ATOM 703 C C . ASN A 1 96 ? -16.881 -0.835 7.209 1.00 96.88 96 ASN A C 1
ATOM 705 O O . ASN A 1 96 ? -17.455 -1.831 6.788 1.00 96.88 96 ASN A O 1
ATOM 709 N N . ASP A 1 97 ? -15.935 -0.180 6.541 1.00 96.69 97 ASP A N 1
ATOM 710 C CA . ASP A 1 97 ? -15.397 -0.599 5.255 1.00 96.69 97 ASP A CA 1
ATOM 711 C C . ASP A 1 97 ? -13.976 -0.038 5.113 1.00 96.69 97 ASP A C 1
ATOM 713 O O . ASP A 1 97 ? -13.763 1.178 5.151 1.00 96.69 97 ASP A O 1
ATOM 717 N N . LEU A 1 98 ? -12.977 -0.917 5.101 1.00 98.31 98 LEU A N 1
ATOM 718 C CA . LEU A 1 98 ? -11.575 -0.519 5.071 1.00 98.31 98 LEU A CA 1
ATOM 719 C C . LEU A 1 98 ? -11.167 -0.106 3.657 1.00 98.31 98 LEU A C 1
ATOM 721 O O . LEU A 1 98 ? -11.166 -0.925 2.742 1.00 98.31 98 LEU A O 1
ATOM 725 N N . ASP A 1 99 ? -10.705 1.134 3.516 1.00 98.44 99 ASP A N 1
ATOM 726 C CA . ASP A 1 99 ? -10.159 1.647 2.260 1.00 98.44 99 ASP A CA 1
ATOM 727 C C . ASP A 1 99 ? -8.794 2.326 2.461 1.00 98.44 99 ASP A C 1
ATOM 729 O O . ASP A 1 99 ? -8.302 2.451 3.587 1.00 98.44 99 ASP A O 1
ATOM 733 N N . TYR A 1 100 ? -8.149 2.771 1.384 1.00 98.31 100 TYR A N 1
ATOM 734 C CA . TYR A 1 100 ? -7.035 3.717 1.456 1.00 98.31 100 TYR A CA 1
ATOM 735 C C . TYR A 1 100 ? -7.531 5.165 1.498 1.00 98.31 100 TYR A C 1
ATOM 737 O O . TYR A 1 100 ? -8.560 5.519 0.934 1.00 98.31 100 TYR A O 1
ATOM 745 N N . ALA A 1 101 ? -6.761 6.041 2.146 1.00 97.69 101 ALA A N 1
ATOM 746 C CA . ALA A 1 101 ? -7.150 7.428 2.421 1.00 97.69 101 ALA A CA 1
ATOM 747 C C . ALA A 1 101 ? -7.272 8.328 1.168 1.00 97.69 101 ALA A C 1
ATOM 749 O O . ALA A 1 101 ? -7.652 9.492 1.277 1.00 97.69 101 ALA A O 1
ATOM 750 N N . GLY A 1 102 ? -6.901 7.824 -0.012 1.00 97.31 102 GLY A N 1
ATOM 751 C CA . GLY A 1 102 ? -7.041 8.503 -1.301 1.00 97.31 102 GLY A CA 1
ATOM 752 C C . GLY A 1 102 ? -6.030 8.026 -2.347 1.00 97.31 102 GLY A C 1
ATOM 753 O O . GLY A 1 102 ? -5.130 7.242 -2.054 1.00 97.31 102 GLY A O 1
ATOM 754 N N . ASN A 1 103 ? -6.126 8.553 -3.569 1.00 97.19 103 ASN A N 1
ATOM 755 C CA . ASN A 1 103 ? -5.266 8.159 -4.696 1.00 97.19 103 ASN A CA 1
ATOM 756 C C . ASN A 1 103 ? -3.757 8.376 -4.459 1.00 97.19 103 ASN A C 1
ATOM 758 O O . ASN A 1 103 ? -2.937 7.720 -5.080 1.00 97.19 103 ASN A O 1
ATOM 762 N N . ASN A 1 104 ? -3.373 9.262 -3.539 1.00 97.81 104 ASN A N 1
ATOM 763 C CA . ASN A 1 104 ? -1.977 9.528 -3.177 1.00 97.81 104 ASN A CA 1
ATOM 764 C C . ASN A 1 104 ? -1.52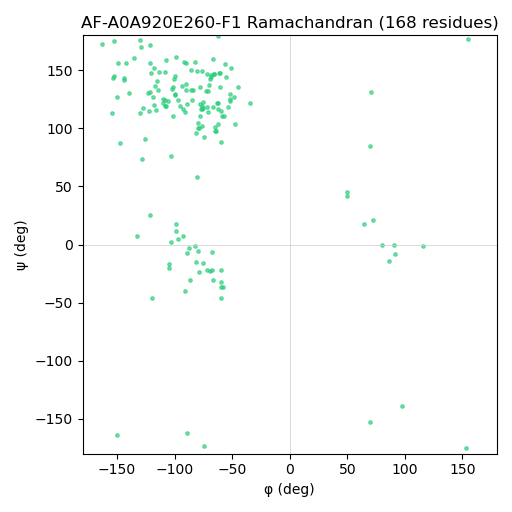7 8.784 -1.902 1.00 97.81 104 ASN A C 1
ATOM 766 O O . ASN A 1 104 ? -0.562 9.206 -1.254 1.00 97.81 104 ASN A O 1
ATOM 770 N N . ALA A 1 105 ? -2.248 7.744 -1.472 1.00 98.38 105 ALA A N 1
ATOM 771 C CA . ALA A 1 105 ? -2.006 7.073 -0.194 1.00 98.38 105 ALA A CA 1
ATOM 772 C C . ALA A 1 105 ? -0.730 6.218 -0.155 1.00 98.38 105 ALA A C 1
ATOM 774 O O . ALA A 1 105 ? -0.215 5.988 0.939 1.00 98.38 105 ALA A O 1
ATOM 775 N N . LEU A 1 106 ? -0.201 5.779 -1.303 1.00 98.69 106 LEU A N 1
ATOM 776 C CA . LEU A 1 106 ? 1.076 5.068 -1.373 1.00 98.69 106 LEU A CA 1
ATOM 777 C C . LEU A 1 106 ? 2.241 6.051 -1.188 1.00 98.69 106 LEU A C 1
ATOM 779 O O . LEU A 1 106 ? 2.434 6.982 -1.970 1.00 98.69 106 LEU A O 1
ATOM 783 N N . LYS A 1 107 ? 3.014 5.861 -0.117 1.00 98.50 107 LYS A N 1
ATOM 784 C CA . LYS A 1 107 ? 4.155 6.694 0.278 1.00 98.50 107 LYS A CA 1
ATOM 785 C C . LYS A 1 107 ? 5.437 5.879 0.251 1.00 98.50 107 LYS A C 1
ATOM 787 O O . LYS A 1 107 ? 5.472 4.774 0.772 1.00 98.50 107 LYS A O 1
ATOM 792 N N . LEU A 1 108 ? 6.508 6.452 -0.296 1.00 9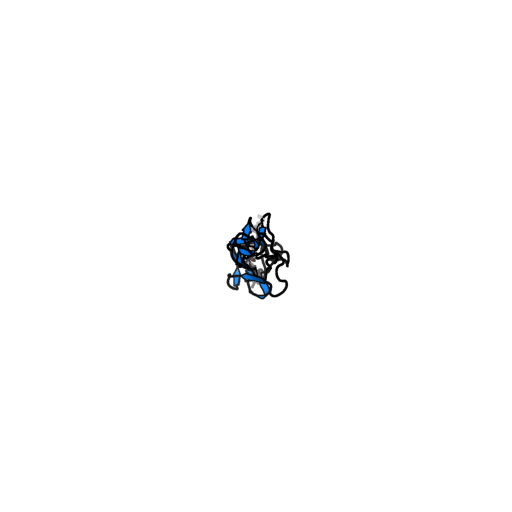8.31 108 LEU A N 1
ATOM 793 C CA . LEU A 1 108 ? 7.810 5.781 -0.389 1.00 98.31 108 LEU A CA 1
ATOM 794 C C . LEU A 1 108 ? 8.613 5.789 0.919 1.00 98.31 108 LEU A C 1
ATOM 796 O O . LEU A 1 108 ? 9.481 4.942 1.096 1.00 98.31 108 LEU A O 1
ATOM 800 N N . ASN A 1 109 ? 8.357 6.744 1.823 1.00 97.31 109 ASN A N 1
ATOM 801 C CA . ASN A 1 109 ? 9.068 6.897 3.104 1.00 97.31 109 ASN A CA 1
ATOM 802 C C . ASN A 1 109 ? 10.605 6.889 2.970 1.00 97.31 109 ASN A C 1
ATOM 804 O O . ASN A 1 109 ? 11.306 6.209 3.715 1.00 97.31 109 ASN A O 1
ATOM 808 N N . GLY A 1 110 ? 11.133 7.625 1.987 1.00 96.50 110 GLY A N 1
ATOM 809 C CA . GLY A 1 110 ? 12.572 7.670 1.687 1.00 96.50 110 GLY A CA 1
ATOM 810 C C . GLY A 1 110 ? 13.099 6.482 0.869 1.00 96.50 110 GLY A C 1
ATOM 811 O O . GLY A 1 110 ? 14.287 6.446 0.561 1.00 96.50 110 GLY A O 1
ATOM 812 N N . GLY A 1 111 ? 12.234 5.529 0.517 1.00 97.94 111 GLY A N 1
ATOM 813 C CA . GLY A 1 111 ? 12.510 4.427 -0.399 1.00 97.94 111 GLY A CA 1
ATOM 814 C C . GLY A 1 111 ? 12.218 4.749 -1.867 1.00 97.94 111 GLY A C 1
ATOM 815 O O . GLY A 1 111 ? 12.073 5.909 -2.255 1.00 97.94 111 GLY A O 1
ATOM 816 N N . SER A 1 112 ? 12.099 3.703 -2.682 1.00 98.38 112 SER A N 1
ATOM 817 C CA . SER A 1 112 ? 11.715 3.796 -4.097 1.00 98.38 112 SER A CA 1
ATOM 818 C C . SER A 1 112 ? 10.948 2.557 -4.548 1.00 98.38 112 SER A C 1
ATOM 820 O O . SER A 1 112 ? 11.086 1.490 -3.949 1.00 98.38 112 SER A O 1
ATOM 822 N N . ILE A 1 113 ? 10.149 2.718 -5.600 1.00 98.75 113 ILE A N 1
ATOM 823 C CA . ILE A 1 113 ? 9.513 1.635 -6.350 1.00 98.75 113 ILE A CA 1
ATOM 824 C C . ILE A 1 113 ? 9.823 1.927 -7.815 1.00 98.75 113 ILE A C 1
ATOM 826 O O . ILE A 1 113 ? 9.406 2.966 -8.327 1.00 98.75 113 ILE A O 1
ATOM 830 N N . LYS A 1 114 ? 10.620 1.063 -8.442 1.00 98.56 114 LYS A N 1
ATOM 831 C CA . LYS A 1 114 ? 11.141 1.263 -9.800 1.00 98.56 114 LYS A CA 1
ATOM 832 C C . LYS A 1 114 ? 11.018 -0.000 -10.639 1.00 98.56 114 LYS A C 1
ATOM 834 O O . LYS A 1 114 ? 10.939 -1.082 -10.070 1.00 98.56 114 LYS A O 1
ATOM 839 N N . ASP A 1 115 ? 11.061 0.108 -11.956 1.00 97.75 115 ASP A N 1
ATOM 840 C CA . ASP A 1 115 ? 11.232 -1.053 -12.838 1.00 97.75 115 ASP A CA 1
ATOM 841 C C . ASP A 1 115 ? 12.687 -1.587 -12.835 1.00 97.75 115 ASP A C 1
ATOM 843 O O . ASP A 1 115 ? 13.552 -1.139 -12.070 1.00 97.75 115 ASP A O 1
ATOM 847 N N . ILE A 1 116 ? 12.979 -2.556 -13.712 1.00 95.50 116 ILE A N 1
ATOM 848 C CA . ILE A 1 116 ? 14.322 -3.146 -13.848 1.00 95.50 116 ILE A CA 1
ATOM 849 C C . ILE A 1 116 ? 15.362 -2.183 -14.445 1.00 95.50 116 ILE A C 1
ATOM 851 O O . ILE A 1 116 ? 16.563 -2.374 -14.235 1.00 95.50 116 ILE A O 1
ATOM 855 N N . VAL A 1 117 ? 14.931 -1.153 -15.179 1.00 95.06 117 VAL A N 1
ATOM 856 C CA . VAL A 1 117 ? 15.806 -0.129 -15.774 1.00 95.06 117 VAL A CA 1
ATOM 857 C C . VAL A 1 117 ? 15.861 1.164 -14.945 1.00 95.06 117 VAL A C 1
ATOM 859 O O . VAL A 1 117 ? 16.475 2.143 -15.369 1.00 95.06 117 VAL A O 1
ATOM 862 N N . ALA A 1 118 ? 15.333 1.123 -13.717 1.00 95.50 118 ALA A N 1
ATOM 863 C CA . ALA A 1 118 ? 15.322 2.173 -12.701 1.00 95.50 118 ALA A CA 1
ATOM 864 C C . ALA A 1 118 ? 14.387 3.377 -12.957 1.00 95.50 118 ALA A C 1
ATOM 866 O O . ALA A 1 118 ? 14.570 4.427 -12.321 1.00 95.50 118 ALA A O 1
ATOM 867 N N . ILE A 1 119 ? 13.369 3.227 -13.808 1.00 97.31 119 ILE A N 1
ATOM 868 C CA . ILE A 1 119 ? 12.282 4.203 -13.981 1.00 97.31 119 ILE A CA 1
ATOM 869 C C . ILE A 1 119 ? 11.370 4.155 -12.754 1.00 97.31 119 ILE A C 1
ATOM 871 O O . ILE A 1 119 ? 11.004 3.079 -12.289 1.00 97.31 119 ILE A O 1
ATOM 875 N N . ASP A 1 120 ? 11.039 5.322 -12.198 1.00 98.38 120 ASP A N 1
ATOM 876 C CA . ASP A 1 120 ? 10.148 5.429 -11.040 1.00 98.38 120 ASP A CA 1
ATOM 877 C C . ASP A 1 120 ? 8.703 5.081 -11.411 1.00 98.38 120 ASP A C 1
ATOM 879 O O . ASP A 1 120 ? 8.188 5.513 -12.440 1.00 98.38 120 ASP A O 1
ATOM 883 N N . ALA A 1 121 ? 8.045 4.313 -10.545 1.00 98.50 121 ALA A N 1
ATOM 884 C CA . ALA A 1 121 ? 6.646 3.956 -10.710 1.00 98.50 121 ALA A CA 1
ATOM 885 C C . ALA A 1 121 ? 5.714 5.146 -10.448 1.00 98.50 121 ALA A C 1
ATOM 887 O O . ALA A 1 121 ? 5.939 5.962 -9.546 1.00 98.50 121 ALA A O 1
ATOM 888 N N . ASN A 1 122 ? 4.597 5.178 -11.169 1.00 98.25 122 ASN A N 1
ATOM 889 C CA . ASN A 1 122 ? 3.476 6.046 -10.858 1.00 98.25 122 ASN A CA 1
ATOM 890 C C . ASN A 1 1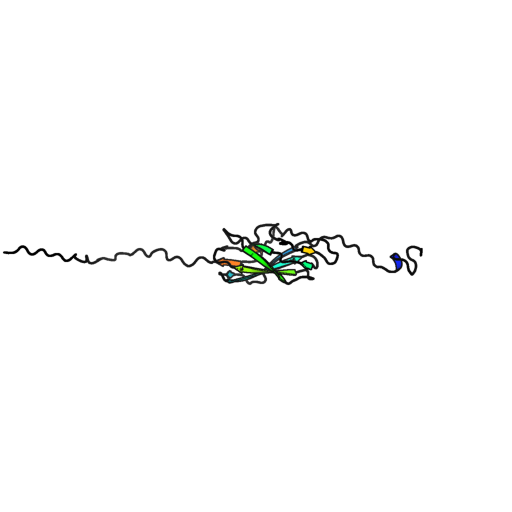22 ? 2.697 5.470 -9.670 1.00 98.25 122 ASN A C 1
ATOM 892 O O . ASN A 1 122 ? 2.137 4.376 -9.732 1.00 98.25 122 ASN A O 1
ATOM 896 N N . LEU A 1 123 ? 2.673 6.214 -8.566 1.00 98.12 123 LEU A N 1
ATOM 897 C CA . LEU A 1 123 ? 2.138 5.740 -7.286 1.00 98.12 123 LEU A CA 1
ATOM 898 C C . LEU A 1 123 ? 0.657 6.073 -7.074 1.00 98.12 123 LEU A C 1
ATOM 900 O O . LEU A 1 123 ? 0.147 5.884 -5.966 1.00 98.12 123 LEU A O 1
ATOM 904 N N . LEU A 1 124 ? -0.021 6.611 -8.091 1.00 98.25 124 LEU A N 1
ATOM 905 C CA . LEU A 1 124 ? -1.445 6.899 -7.998 1.00 98.25 124 LEU A CA 1
ATOM 906 C C . LEU A 1 124 ? -2.233 5.595 -7.887 1.00 98.25 124 LEU A C 1
ATOM 908 O O . LEU A 1 124 ? -2.217 4.760 -8.785 1.00 98.25 124 LEU A O 1
ATOM 912 N N . LEU A 1 125 ? -2.941 5.443 -6.773 1.00 97.88 125 LEU A N 1
ATOM 913 C CA . LEU A 1 125 ? -3.868 4.341 -6.574 1.00 97.88 125 LEU A CA 1
ATOM 914 C C . LEU A 1 125 ? -5.161 4.599 -7.367 1.00 97.88 125 LEU A C 1
ATOM 916 O O . LEU A 1 125 ? -5.550 5.767 -7.513 1.00 97.88 125 LEU A O 1
ATOM 920 N N . PRO A 1 126 ? -5.850 3.539 -7.832 1.00 96.50 126 PRO A N 1
ATOM 921 C CA . PRO A 1 126 ? -7.147 3.659 -8.494 1.00 96.50 126 PRO A CA 1
ATOM 922 C C . PRO A 1 126 ? -8.144 4.500 -7.683 1.00 96.50 126 PRO A C 1
ATOM 924 O O . PRO A 1 126 ? -8.058 4.591 -6.460 1.00 96.50 126 PRO A O 1
ATOM 927 N N . ILE A 1 127 ? -9.095 5.153 -8.343 1.00 93.19 127 ILE A N 1
ATOM 928 C CA . ILE A 1 127 ? -10.166 5.907 -7.656 1.00 93.19 127 ILE A CA 1
ATOM 929 C C . ILE A 1 127 ? -11.505 5.174 -7.701 1.00 93.19 127 ILE A C 1
ATOM 931 O O . ILE A 1 127 ? -12.396 5.443 -6.902 1.00 93.19 127 ILE A O 1
ATOM 935 N N . ASP A 1 128 ? -11.637 4.249 -8.640 1.00 90.62 128 ASP A N 1
ATOM 936 C CA . ASP A 1 128 ? -12.714 3.293 -8.788 1.00 90.62 128 ASP A CA 1
ATOM 937 C C . ASP A 1 128 ? -12.219 1.898 -8.398 1.00 90.62 128 ASP A C 1
ATOM 939 O O . ASP A 1 128 ? -11.018 1.629 -8.394 1.00 90.62 128 ASP A O 1
ATOM 943 N N . ASN A 1 129 ? -13.151 1.003 -8.053 1.00 88.62 129 ASN A N 1
ATOM 944 C CA . ASN A 1 129 ? -12.819 -0.356 -7.607 1.00 88.62 129 ASN A CA 1
ATOM 945 C C . ASN A 1 129 ? -11.745 -0.367 -6.499 1.00 88.62 129 ASN A C 1
ATOM 947 O O . ASN A 1 129 ? -10.819 -1.183 -6.524 1.00 88.62 129 ASN A O 1
ATOM 951 N N . THR A 1 130 ? -11.882 0.566 -5.550 1.00 94.56 130 THR A N 1
ATOM 952 C CA . THR A 1 130 ? -10.994 0.736 -4.396 1.00 94.56 130 THR A CA 1
ATOM 953 C C . THR A 1 130 ? -11.017 -0.495 -3.484 1.00 94.56 130 THR A C 1
ATOM 955 O O . THR A 1 130 ? -11.732 -1.471 -3.738 1.00 94.56 130 THR A O 1
ATOM 958 N N . LEU A 1 131 ? -10.235 -0.482 -2.400 1.00 95.38 131 LEU A N 1
ATOM 959 C CA . LEU A 1 131 ? -10.152 -1.638 -1.508 1.00 95.38 131 LEU A CA 1
ATOM 960 C C . LEU A 1 131 ? -11.529 -1.995 -0.918 1.00 95.38 131 LEU A C 1
ATOM 962 O O . LEU A 1 131 ? -11.915 -3.164 -0.992 1.00 95.38 131 LEU A O 1
ATOM 966 N N . GLY A 1 132 ? -12.279 -1.001 -0.431 1.00 94.44 132 GLY A N 1
ATOM 967 C CA . GLY A 1 132 ? -13.622 -1.207 0.131 1.00 94.44 132 GLY A CA 1
ATOM 968 C C . GLY A 1 132 ? -14.655 -1.651 -0.912 1.00 94.44 132 GLY A C 1
ATOM 969 O O . GLY A 1 132 ? -15.518 -2.487 -0.661 1.00 94.44 132 GLY A O 1
ATOM 970 N N . ALA A 1 133 ? -14.495 -1.231 -2.171 1.00 93.69 133 ALA A N 1
ATOM 971 C CA . ALA A 1 133 ? -15.352 -1.717 -3.255 1.00 93.69 133 ALA A CA 1
ATOM 972 C C . ALA A 1 133 ? -15.148 -3.216 -3.572 1.00 93.69 133 ALA A C 1
ATOM 974 O O . ALA A 1 133 ? -16.023 -3.850 -4.166 1.00 93.69 133 ALA A O 1
ATOM 975 N N . ARG A 1 134 ? -13.995 -3.797 -3.209 1.00 93.12 134 ARG A N 1
ATOM 976 C CA . ARG A 1 134 ? -13.616 -5.187 -3.529 1.00 93.12 134 ARG A CA 1
ATOM 977 C C . ARG A 1 134 ? -13.721 -6.140 -2.339 1.00 93.12 134 ARG A C 1
ATOM 979 O O . ARG A 1 134 ? -13.671 -7.359 -2.539 1.00 93.12 134 ARG A O 1
ATOM 986 N N . LYS A 1 135 ? -13.796 -5.619 -1.114 1.00 95.00 135 LYS A N 1
ATOM 987 C CA . LYS A 1 135 ? -13.703 -6.382 0.135 1.00 95.00 135 LYS A CA 1
ATOM 988 C C . LYS A 1 135 ? -14.637 -5.803 1.189 1.00 95.00 135 LYS A C 1
ATOM 990 O O . LYS A 1 135 ? -14.737 -4.602 1.310 1.00 95.00 135 LYS A O 1
ATOM 995 N N . ASP A 1 136 ? -15.247 -6.671 1.994 1.00 96.69 136 ASP A N 1
ATOM 996 C CA . ASP A 1 136 ? -16.015 -6.268 3.184 1.00 96.69 136 ASP A CA 1
ATOM 997 C C . ASP A 1 136 ? -15.150 -6.547 4.417 1.00 96.69 136 ASP A C 1
ATOM 999 O O . ASP A 1 136 ? -15.290 -7.576 5.084 1.00 96.69 136 ASP A O 1
ATOM 1003 N N . ILE A 1 137 ? -14.156 -5.685 4.641 1.00 98.19 137 ILE A N 1
ATOM 1004 C CA . ILE A 1 137 ? -13.247 -5.760 5.790 1.00 98.19 137 ILE A CA 1
ATOM 1005 C C . ILE A 1 137 ? -13.604 -4.632 6.746 1.00 98.19 137 ILE A C 1
ATOM 1007 O O . ILE A 1 137 ? -13.487 -3.455 6.410 1.00 98.19 137 ILE A O 1
ATOM 1011 N N . ARG A 1 138 ? -13.991 -4.997 7.966 1.00 98.12 138 ARG A N 1
ATOM 1012 C CA . ARG A 1 138 ? -14.395 -4.056 9.013 1.00 98.12 138 ARG A CA 1
ATOM 1013 C C . ARG A 1 138 ? -13.407 -4.070 10.158 1.00 98.12 138 ARG A C 1
ATOM 1015 O O . ARG A 1 138 ? -12.841 -5.110 10.494 1.00 98.12 138 ARG A O 1
ATOM 1022 N N . ILE A 1 139 ? -13.248 -2.924 10.800 1.00 98.12 139 ILE A N 1
ATOM 1023 C CA . ILE A 1 139 ? -12.505 -2.790 12.048 1.00 98.12 139 ILE A CA 1
ATOM 1024 C C . ILE A 1 139 ? -13.486 -2.352 13.126 1.00 98.12 139 ILE A C 1
ATOM 1026 O O . ILE A 1 139 ? -14.030 -1.251 13.054 1.00 98.12 139 ILE A O 1
ATOM 1030 N N . ASP A 1 140 ? -13.679 -3.213 14.123 1.00 96.94 140 ASP A N 1
ATOM 1031 C CA . ASP A 1 140 ? -14.579 -2.975 15.251 1.00 96.94 140 ASP A CA 1
ATOM 1032 C C . ASP A 1 140 ? -13.829 -3.135 16.577 1.00 96.94 140 ASP A C 1
ATOM 1034 O O . ASP A 1 140 ? -13.742 -4.220 17.157 1.00 96.94 140 ASP A O 1
ATOM 1038 N N . ASN A 1 141 ? -13.278 -2.031 17.068 1.00 95.88 141 ASN A N 1
ATOM 1039 C CA . ASN A 1 141 ? -12.648 -1.952 18.380 1.00 95.88 141 ASN A CA 1
ATOM 1040 C C . ASN A 1 141 ? -13.583 -1.392 19.456 1.00 95.88 141 ASN A C 1
ATOM 1042 O O . ASN A 1 141 ? -13.152 -1.229 20.597 1.00 95.88 141 ASN A O 1
ATOM 1046 N N . ILE A 1 142 ? -14.855 -1.130 19.140 1.00 90.44 142 ILE A N 1
ATOM 1047 C CA . ILE A 1 142 ? -15.802 -0.588 20.112 1.00 90.44 142 ILE A CA 1
ATOM 1048 C C . ILE A 1 142 ? -16.246 -1.735 21.034 1.00 90.44 142 ILE A C 1
ATOM 1050 O O . ILE A 1 142 ? -16.840 -2.716 20.572 1.00 90.44 142 ILE A O 1
ATOM 1054 N N . PRO A 1 143 ? -15.956 -1.673 22.348 1.00 82.94 143 PRO A N 1
ATOM 1055 C CA . PRO A 1 143 ? -16.470 -2.668 23.273 1.00 82.94 143 PRO A CA 1
ATOM 1056 C C . PRO A 1 143 ? -17.994 -2.511 23.393 1.00 82.94 143 PRO A C 1
ATOM 1058 O O . PRO A 1 143 ? -18.490 -1.376 23.372 1.00 82.94 143 PRO A O 1
ATOM 1061 N N . PRO A 1 144 ? -18.748 -3.610 23.579 1.00 83.62 144 PRO A N 1
ATOM 1062 C CA . PRO A 1 144 ? -20.185 -3.538 23.810 1.00 83.62 144 PRO A CA 1
ATOM 1063 C C . PRO A 1 144 ? -20.502 -2.566 24.950 1.00 83.62 144 PRO A C 1
ATOM 1065 O O . PRO A 1 144 ? -19.995 -2.713 26.062 1.00 83.62 144 PRO A O 1
ATOM 1068 N N . GLN A 1 145 ? -21.338 -1.567 24.680 1.00 82.38 145 GLN A N 1
ATOM 1069 C CA . GLN A 1 145 ? -21.811 -0.648 25.709 1.00 82.38 145 GLN A CA 1
ATOM 1070 C C . GLN A 1 145 ? -23.079 -1.232 26.330 1.00 82.38 145 GLN A C 1
ATOM 1072 O O . GLN A 1 145 ? -24.071 -1.444 25.632 1.00 82.38 145 GLN A O 1
ATOM 1077 N N . ILE A 1 146 ? -23.075 -1.477 27.642 1.00 77.81 146 ILE A N 1
ATOM 1078 C CA . ILE A 1 146 ? -24.327 -1.738 28.355 1.00 77.81 146 ILE A CA 1
ATOM 1079 C C . ILE A 1 146 ? -25.020 -0.388 28.523 1.00 77.81 146 ILE A C 1
ATOM 1081 O O . ILE A 1 146 ? -24.649 0.410 29.381 1.00 77.81 146 ILE A O 1
ATOM 1085 N N . MET A 1 147 ? -26.024 -0.121 27.688 1.00 73.38 147 MET A N 1
ATOM 1086 C CA . MET A 1 147 ? -26.966 0.959 27.959 1.00 73.38 147 MET A CA 1
ATOM 1087 C C . MET A 1 147 ? -27.670 0.604 29.267 1.00 73.38 147 MET A C 1
ATOM 1089 O O . MET A 1 147 ? -28.288 -0.454 29.364 1.00 73.38 147 MET A O 1
ATOM 1093 N N . GLN A 1 148 ? -27.473 1.444 30.282 1.00 61.25 148 GLN A N 1
ATOM 1094 C CA . GLN A 1 148 ? -27.962 1.269 31.645 1.00 61.25 148 GLN A CA 1
ATOM 1095 C C . GLN A 1 148 ? -29.331 0.580 31.675 1.00 61.25 148 GLN A C 1
ATOM 1097 O O . GLN A 1 148 ? -30.303 1.083 31.110 1.00 61.25 148 GLN A O 1
ATOM 1102 N N . SER A 1 149 ? -29.413 -0.560 32.361 1.00 58.59 149 SER A N 1
ATOM 1103 C CA . SER A 1 149 ? -30.702 -1.106 32.753 1.00 58.59 149 SER A CA 1
ATOM 1104 C C . SER A 1 149 ? -31.379 -0.058 33.630 1.00 58.59 149 SER A C 1
ATOM 1106 O O . SER A 1 149 ? -30.891 0.289 34.708 1.00 58.59 149 SER A O 1
ATOM 1108 N N . SER A 1 150 ? -32.496 0.494 33.158 1.00 62.41 150 SER A N 1
ATOM 1109 C CA . SER A 1 150 ? -33.392 1.230 34.037 1.00 62.41 150 SER A CA 1
ATOM 1110 C C . SER A 1 150 ? -33.718 0.296 35.195 1.00 62.41 150 SER A C 1
ATOM 1112 O O . SER A 1 150 ? -34.272 -0.785 34.971 1.00 62.41 150 SER A O 1
ATOM 1114 N N . ILE A 1 151 ? -33.350 0.678 36.417 1.00 60.94 151 ILE A N 1
ATOM 1115 C CA . ILE A 1 151 ? -33.850 -0.005 37.602 1.00 60.94 151 ILE A CA 1
ATOM 1116 C C . ILE A 1 151 ? -35.355 0.257 37.580 1.00 60.94 151 ILE A C 1
ATOM 1118 O O . ILE A 1 151 ? -35.817 1.331 37.964 1.00 60.94 151 ILE A O 1
ATOM 1122 N N . VAL A 1 152 ? -36.138 -0.692 37.070 1.00 59.34 152 VAL A N 1
ATOM 1123 C CA . VAL A 1 152 ? -37.550 -0.748 37.420 1.00 59.34 152 VAL A CA 1
ATOM 1124 C C . VAL A 1 152 ? -37.556 -1.058 38.908 1.00 59.34 152 VAL A C 1
ATOM 1126 O O . VAL A 1 152 ? -37.348 -2.196 39.321 1.00 59.34 152 VAL A O 1
ATOM 1129 N N . ASN A 1 153 ? -37.705 -0.015 39.726 1.00 55.66 153 ASN A N 1
ATOM 1130 C CA . ASN A 1 153 ? -38.094 -0.161 41.119 1.00 55.66 153 ASN A CA 1
ATOM 1131 C C . ASN A 1 153 ? -39.453 -0.856 41.117 1.00 55.66 153 ASN A C 1
ATOM 1133 O O . ASN A 1 153 ? -40.499 -0.211 41.075 1.00 55.66 153 ASN A O 1
ATOM 1137 N N . ASN A 1 154 ? -39.437 -2.183 41.120 1.00 54.56 154 ASN A N 1
ATOM 1138 C CA . ASN A 1 154 ? -40.626 -3.008 41.168 1.00 54.56 154 ASN A CA 1
ATOM 1139 C C . ASN A 1 154 ? -41.117 -3.085 42.622 1.00 54.56 154 ASN A C 1
ATOM 1141 O O . ASN A 1 154 ? -41.194 -4.163 43.195 1.00 54.56 154 ASN A O 1
ATOM 1145 N N . GLY A 1 155 ? -41.400 -1.920 43.218 1.00 59.69 155 GLY A N 1
ATOM 1146 C CA . GLY A 1 155 ? -41.921 -1.772 44.576 1.00 59.69 155 GLY A CA 1
ATOM 1147 C C . GLY A 1 155 ? -40.915 -2.100 45.689 1.00 59.69 155 GLY A C 1
ATOM 1148 O O . GLY A 1 155 ? -40.300 -3.156 45.713 1.00 59.69 155 GLY A O 1
ATOM 1149 N N . ASN A 1 156 ? -40.817 -1.190 46.661 1.00 54.66 156 ASN A N 1
ATOM 1150 C CA . ASN A 1 156 ? -40.090 -1.298 47.934 1.00 54.66 156 ASN A CA 1
ATOM 1151 C C . ASN A 1 156 ? -38.552 -1.298 47.873 1.00 54.66 156 ASN A C 1
ATOM 1153 O O . ASN A 1 156 ? -37.896 -2.324 48.023 1.00 54.66 156 ASN A O 1
ATOM 1157 N N . ILE A 1 157 ? -37.976 -0.092 47.845 1.00 61.84 157 ILE A N 1
ATOM 1158 C CA . ILE A 1 157 ? -36.683 0.155 48.497 1.00 61.84 157 ILE A CA 1
ATOM 1159 C C . ILE A 1 157 ? -36.981 0.293 50.003 1.00 61.84 157 ILE A C 1
ATOM 1161 O O . ILE A 1 157 ? -37.642 1.264 50.381 1.00 61.84 157 ILE A O 1
ATOM 1165 N N . PRO A 1 158 ? -36.576 -0.642 50.883 1.00 54.53 158 PRO A N 1
ATOM 1166 C CA . PRO A 1 158 ? -36.722 -0.440 52.318 1.00 54.53 158 PRO A CA 1
ATOM 1167 C C . PRO A 1 158 ? -35.865 0.759 52.735 1.00 54.53 158 PRO A C 1
ATOM 1169 O O . PRO A 1 158 ? -34.654 0.781 52.518 1.00 54.53 158 PRO A O 1
ATOM 1172 N N . VAL A 1 159 ? -36.501 1.770 53.327 1.00 55.38 159 VAL A N 1
ATOM 1173 C CA . VAL A 1 159 ? -35.805 2.863 54.014 1.00 55.38 159 VAL A CA 1
ATOM 1174 C C . VAL A 1 159 ? -34.965 2.230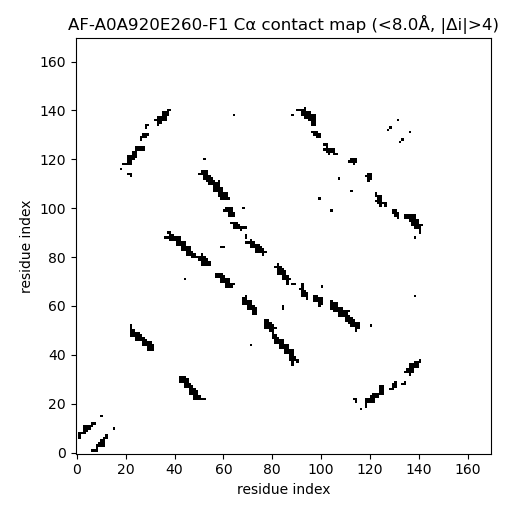 55.122 1.00 55.38 159 VAL A C 1
ATOM 1176 O O . VAL A 1 159 ? -35.510 1.705 56.094 1.00 55.38 159 VAL A O 1
ATOM 1179 N N . LEU A 1 160 ? -33.636 2.245 54.978 1.00 48.22 160 LEU A N 1
ATOM 1180 C CA . LEU A 1 160 ? -32.748 2.019 56.112 1.00 48.22 160 LEU A CA 1
ATOM 1181 C C . LEU A 1 160 ? -32.979 3.195 57.065 1.00 48.22 160 LEU A C 1
ATOM 1183 O O . LEU A 1 160 ? -32.512 4.307 56.823 1.00 48.22 160 LEU A O 1
ATOM 1187 N N . ASN A 1 161 ? -33.761 2.961 58.118 1.00 46.72 161 ASN A N 1
ATOM 1188 C CA . ASN A 1 161 ? -33.908 3.908 59.209 1.00 46.72 161 ASN A CA 1
ATOM 1189 C C . ASN A 1 161 ? -32.516 4.193 59.781 1.00 46.72 161 ASN A C 1
ATOM 1191 O O . ASN A 1 161 ? -31.915 3.333 60.425 1.00 46.72 161 ASN A O 1
ATOM 1195 N N . ASN A 1 162 ? -32.032 5.415 59.561 1.00 48.91 162 ASN A N 1
ATOM 1196 C CA . ASN A 1 162 ? -31.021 6.039 60.401 1.00 48.91 162 ASN A CA 1
ATOM 1197 C C . ASN A 1 162 ? -31.443 5.853 61.867 1.00 48.91 162 ASN A C 1
ATOM 1199 O O . ASN A 1 162 ? -32.366 6.512 62.348 1.00 48.91 162 ASN A O 1
ATOM 1203 N N . LEU A 1 163 ? -30.790 4.926 62.568 1.00 50.88 163 LEU A N 1
ATOM 1204 C CA . LEU A 1 163 ? -30.940 4.741 64.004 1.00 50.88 163 LEU A CA 1
ATOM 1205 C C . LEU A 1 163 ? -30.475 6.012 64.724 1.00 50.88 163 LEU A C 1
ATOM 1207 O O . LEU A 1 163 ? -29.280 6.219 64.892 1.00 50.88 163 LEU A O 1
ATOM 1211 N N . GLN A 1 164 ? -31.427 6.814 65.198 1.00 50.41 164 GLN A N 1
ATOM 1212 C CA . GLN A 1 164 ? -31.324 7.606 66.427 1.00 50.41 164 GLN A CA 1
ATOM 1213 C C . GLN A 1 164 ? -32.730 7.707 67.040 1.00 50.41 164 GLN A C 1
ATOM 1215 O O . GLN A 1 164 ? -33.490 8.632 66.769 1.00 50.41 164 GLN A O 1
ATOM 1220 N N . ILE A 1 165 ? -33.095 6.721 67.866 1.00 51.88 165 ILE A N 1
ATOM 1221 C CA . ILE A 1 165 ? -34.223 6.856 68.795 1.00 51.88 165 ILE A CA 1
ATOM 1222 C C . ILE A 1 165 ? -33.700 7.663 69.990 1.00 51.88 165 ILE A C 1
ATOM 1224 O O . ILE A 1 165 ? -32.949 7.142 70.813 1.00 51.88 165 ILE A O 1
ATOM 1228 N N . ILE A 1 166 ? -34.066 8.944 70.073 1.00 56.22 166 ILE A N 1
ATOM 1229 C CA . ILE A 1 166 ? -33.808 9.787 71.247 1.00 56.22 166 ILE A CA 1
ATOM 1230 C C . ILE A 1 166 ? -34.863 9.442 72.308 1.00 56.22 166 ILE A C 1
ATOM 1232 O O . ILE A 1 166 ? -36.008 9.888 72.235 1.00 56.22 166 ILE A O 1
ATOM 1236 N N . LEU A 1 167 ? -34.484 8.628 73.296 1.00 49.62 167 LEU A N 1
ATOM 1237 C CA . LEU A 1 167 ? -35.272 8.420 74.514 1.00 49.62 167 LEU A CA 1
ATOM 1238 C C . LEU A 1 167 ? -35.216 9.695 75.369 1.00 49.62 167 LEU A C 1
ATOM 1240 O O . LEU A 1 167 ? -34.160 10.042 75.899 1.00 49.62 167 LEU A O 1
ATOM 1244 N N . HIS A 1 168 ? -36.351 10.377 75.533 1.00 48.06 168 HIS A N 1
ATOM 1245 C CA . HIS A 1 168 ? -36.506 11.371 76.594 1.00 48.06 168 HIS A CA 1
ATOM 1246 C C . HIS A 1 168 ? -36.687 10.627 77.921 1.00 48.06 168 HIS A C 1
ATOM 1248 O O . HIS A 1 168 ? -37.564 9.771 78.044 1.00 48.06 168 HIS A O 1
ATOM 1254 N N . ARG A 1 169 ? -35.799 10.915 78.878 1.00 54.69 169 ARG A N 1
ATOM 1255 C CA . ARG A 1 169 ? -35.841 10.371 80.239 1.00 54.69 169 ARG A CA 1
ATOM 1256 C C . ARG A 1 169 ? -37.133 10.783 80.945 1.00 54.69 169 ARG A C 1
ATOM 1258 O O . ARG A 1 169 ? -37.627 11.886 80.716 1.00 54.69 169 ARG A O 1
ATOM 1265 N N . ILE A 1 170 ? -37.611 9.899 81.818 1.00 57.53 170 ILE A N 1
ATOM 1266 C CA . ILE A 1 170 ? -38.489 10.260 82.937 1.00 57.53 170 ILE A CA 1
ATOM 1267 C C . ILE A 1 170 ? -37.624 10.868 84.041 1.00 57.53 170 ILE A C 1
ATOM 1269 O O . ILE A 1 170 ? -36.494 10.351 84.225 1.00 57.53 170 ILE A O 1
#